Protein AF-A0A497TBC5-F1 (afdb_monomer_lite)

Sequence (125 aa):
MSLKEKLISGLYTGGACVVSGLSKHPDIPYKEMINGHVHDVTLPLGLYFFNKLIGSPLGKNEWVNAAYVFLGCSAMEAAQGLGLYSGTFDPKDFVAYAAGAGLAVAMDKLTFRKKNLDNLVEESI

Structure (mmCIF, N/CA/C/O backbone):
data_AF-A0A497TBC5-F1
#
_entry.id   AF-A0A497TBC5-F1
#
loop_
_atom_site.group_PDB
_atom_site.id
_atom_site.type_symbol
_atom_site.label_atom_id
_atom_site.label_alt_id
_atom_site.label_comp_id
_atom_site.label_asym_id
_atom_site.label_entity_id
_atom_site.label_seq_id
_atom_site.pdbx_PDB_ins_code
_atom_site.Cartn_x
_atom_site.Cartn_y
_atom_site.Cartn_z
_atom_site.occupancy
_atom_site.B_iso_or_equiv
_atom_site.auth_seq_id
_atom_site.auth_comp_id
_atom_site.auth_asym_id
_atom_site.auth_atom_id
_atom_site.pdbx_PDB_model_num
ATOM 1 N N . MET A 1 1 ? -0.933 16.133 22.212 1.00 49.31 1 MET A N 1
ATOM 2 C CA . MET A 1 1 ? -0.328 15.972 20.874 1.00 49.31 1 MET A CA 1
ATOM 3 C C . MET A 1 1 ? -1.309 16.414 19.799 1.00 49.31 1 MET A C 1
ATOM 5 O O . MET A 1 1 ? -2.372 15.810 19.663 1.00 49.31 1 MET A O 1
ATOM 9 N N . SER A 1 2 ? -0.954 17.474 19.079 1.00 56.75 2 SER A N 1
ATOM 10 C CA . SER A 1 2 ? -1.620 17.996 17.883 1.00 56.75 2 SER A CA 1
ATOM 11 C C . SER A 1 2 ? -1.609 16.964 16.744 1.00 56.75 2 SER A C 1
ATOM 13 O O . SER A 1 2 ? -0.709 16.129 16.658 1.00 56.75 2 SER A O 1
ATOM 15 N N . LEU A 1 3 ? -2.596 17.015 15.842 1.00 39.78 3 LEU A N 1
ATOM 16 C CA . LEU A 1 3 ? -2.677 16.135 14.665 1.00 39.78 3 LEU A CA 1
ATOM 17 C C . LEU A 1 3 ? -1.399 16.199 13.808 1.00 39.78 3 LEU A C 1
ATOM 19 O O . LEU A 1 3 ? -0.933 15.170 13.323 1.00 39.78 3 LEU A O 1
ATOM 23 N N . LYS A 1 4 ? -0.783 17.386 13.702 1.00 42.53 4 LYS A N 1
ATOM 24 C CA . LYS A 1 4 ? 0.516 17.566 13.034 1.00 42.53 4 LYS A CA 1
ATOM 25 C C . LYS A 1 4 ? 1.625 16.759 13.705 1.00 42.53 4 LYS A C 1
ATOM 27 O O . LYS A 1 4 ? 2.406 16.124 13.015 1.00 42.53 4 LYS A O 1
ATOM 32 N N . GLU A 1 5 ? 1.672 16.737 15.032 1.00 43.28 5 GLU A N 1
ATOM 33 C CA . GLU A 1 5 ? 2.704 16.011 15.784 1.00 43.28 5 GLU A CA 1
ATOM 34 C C . GLU A 1 5 ? 2.526 14.497 15.657 1.00 43.28 5 GLU A C 1
ATOM 36 O O . GLU A 1 5 ? 3.510 13.771 15.565 1.00 43.28 5 GLU A O 1
ATOM 41 N N . LYS A 1 6 ? 1.278 14.010 15.591 1.00 40.47 6 LYS A N 1
ATOM 42 C CA . LYS A 1 6 ? 0.982 12.585 15.359 1.00 40.47 6 LYS A CA 1
ATOM 43 C C . LYS A 1 6 ? 1.373 12.142 13.951 1.00 40.47 6 LYS A C 1
ATOM 45 O O . LYS A 1 6 ? 1.947 11.070 13.800 1.00 40.47 6 LYS A O 1
ATOM 50 N N . LEU A 1 7 ? 1.105 12.977 12.945 1.00 40.25 7 LEU A N 1
ATOM 51 C CA . LEU A 1 7 ? 1.511 12.735 11.558 1.00 40.25 7 LEU A CA 1
ATOM 52 C C . LEU A 1 7 ? 3.031 12.724 11.414 1.00 40.25 7 LEU A C 1
ATOM 54 O O . LEU A 1 7 ? 3.586 11.794 10.842 1.00 40.25 7 LEU A O 1
ATOM 58 N N . ILE A 1 8 ? 3.697 13.725 11.986 1.00 48.91 8 ILE A N 1
ATOM 59 C CA . ILE A 1 8 ? 5.152 13.844 11.967 1.00 48.91 8 ILE A CA 1
ATOM 60 C C . ILE A 1 8 ? 5.783 12.655 12.700 1.00 48.91 8 ILE A C 1
ATOM 62 O O . ILE A 1 8 ? 6.646 11.988 12.141 1.00 48.91 8 ILE A O 1
ATOM 66 N N . SER A 1 9 ? 5.298 12.312 13.896 1.00 39.62 9 SER A N 1
ATOM 67 C CA . SER A 1 9 ? 5.789 11.156 14.649 1.00 39.62 9 SER A CA 1
ATOM 68 C C . SER A 1 9 ? 5.549 9.841 13.911 1.00 39.62 9 SER A C 1
ATOM 70 O O . SER A 1 9 ? 6.452 9.024 13.874 1.00 39.62 9 SER A O 1
ATOM 72 N N . GLY A 1 10 ? 4.382 9.627 13.296 1.00 41.31 10 GLY A N 1
ATOM 73 C CA . GLY A 1 10 ? 4.103 8.413 12.522 1.00 41.31 10 GLY A CA 1
ATOM 74 C C . GLY A 1 10 ? 4.993 8.283 11.284 1.00 41.31 10 GLY A C 1
ATOM 75 O O . GLY A 1 10 ? 5.497 7.197 11.006 1.00 41.31 10 GLY A O 1
ATOM 76 N N . LEU A 1 11 ? 5.251 9.397 10.589 1.00 46.94 11 LEU A N 1
ATOM 77 C CA . LEU A 1 11 ? 6.174 9.450 9.454 1.00 46.94 11 LEU A CA 1
ATOM 78 C C . LEU A 1 11 ? 7.618 9.163 9.897 1.00 46.94 11 LEU A C 1
ATOM 80 O O . LEU A 1 11 ? 8.314 8.379 9.258 1.00 46.94 11 LEU A O 1
ATOM 84 N N . TYR A 1 12 ? 8.048 9.746 11.022 1.00 45.66 12 TYR A N 1
ATOM 85 C CA . TYR A 1 12 ? 9.372 9.508 11.597 1.00 45.66 12 TYR A CA 1
ATOM 86 C C . TYR A 1 12 ? 9.527 8.090 12.131 1.00 45.66 12 TYR A C 1
ATOM 88 O O . TYR A 1 12 ? 10.569 7.498 11.909 1.00 45.66 12 TYR A O 1
ATOM 96 N N . THR A 1 13 ? 8.526 7.515 12.797 1.00 43.41 13 THR A N 1
ATOM 97 C CA . THR A 1 13 ? 8.598 6.148 13.332 1.00 43.41 13 THR A CA 1
ATOM 98 C C . THR A 1 13 ? 8.515 5.110 12.213 1.00 43.41 13 THR A C 1
ATOM 100 O O . THR A 1 13 ? 9.281 4.153 12.225 1.00 43.41 13 THR A O 1
ATOM 103 N N . GLY A 1 14 ? 7.657 5.317 11.208 1.00 46.75 14 GLY A N 1
ATOM 104 C CA . GLY A 1 14 ? 7.599 4.465 10.017 1.00 46.75 14 GLY A CA 1
ATOM 105 C C . GLY A 1 14 ? 8.894 4.531 9.206 1.00 46.75 14 GLY A C 1
ATOM 106 O O . GLY A 1 14 ? 9.493 3.498 8.916 1.00 46.75 14 GLY A O 1
ATOM 107 N N . GLY A 1 15 ? 9.384 5.745 8.934 1.00 50.97 15 GLY A N 1
ATOM 108 C CA . GLY A 1 15 ? 10.674 5.970 8.282 1.00 50.97 15 GLY A CA 1
ATOM 109 C C . GLY A 1 15 ? 11.844 5.412 9.091 1.00 50.97 15 GLY A C 1
ATOM 110 O O . GLY A 1 15 ? 12.712 4.753 8.532 1.00 50.97 15 GLY A O 1
ATOM 111 N N . ALA A 1 16 ? 11.846 5.587 10.413 1.00 46.88 16 ALA A N 1
ATOM 112 C CA . ALA A 1 16 ? 12.874 5.047 11.294 1.00 46.88 16 ALA A CA 1
ATOM 113 C C . ALA A 1 16 ? 12.827 3.522 11.363 1.00 46.88 16 ALA A C 1
ATOM 115 O O . ALA A 1 16 ? 13.892 2.929 11.403 1.00 46.88 16 ALA A O 1
ATOM 116 N N . CYS A 1 17 ? 11.667 2.860 11.329 1.00 49.28 17 CYS A N 1
ATOM 117 C CA . CYS A 1 17 ? 11.583 1.394 11.241 1.00 49.28 17 CYS A CA 1
ATOM 118 C C . CYS A 1 17 ? 12.171 0.870 9.926 1.00 49.28 17 CYS A C 1
ATOM 120 O O . CYS A 1 17 ? 12.938 -0.090 9.939 1.00 49.28 17 CYS A O 1
ATOM 122 N N . VAL A 1 18 ? 11.883 1.541 8.808 1.00 54.91 18 VAL A N 1
ATOM 123 C CA . VAL A 1 18 ? 12.482 1.215 7.505 1.00 54.91 18 VAL A CA 1
ATOM 124 C C . VAL A 1 18 ? 14.000 1.434 7.550 1.00 54.91 18 VAL A C 1
ATOM 126 O O . VAL A 1 18 ? 14.766 0.533 7.231 1.00 54.91 18 VAL A O 1
ATOM 129 N N . VAL A 1 19 ? 14.459 2.585 8.049 1.00 53.97 19 VAL A N 1
ATOM 130 C CA . VAL A 1 19 ? 15.887 2.949 8.133 1.00 53.97 19 VAL A CA 1
ATOM 131 C C . VAL A 1 19 ? 16.663 2.118 9.164 1.00 53.97 19 VAL A C 1
ATOM 133 O O . VAL A 1 19 ? 17.829 1.795 8.947 1.00 53.97 19 VAL A O 1
ATOM 136 N N . SER A 1 20 ? 16.049 1.726 10.278 1.00 48.91 20 SER A N 1
ATOM 137 C CA . SER A 1 20 ? 16.697 0.915 11.321 1.00 48.91 20 SER A CA 1
ATOM 138 C C . SER A 1 20 ? 16.737 -0.570 10.961 1.00 48.91 20 SER A C 1
ATOM 140 O O . SER A 1 20 ? 17.713 -1.237 11.304 1.00 48.91 20 SER A O 1
ATOM 142 N N . GLY A 1 21 ? 15.760 -1.066 10.192 1.00 52.44 21 GLY A N 1
ATOM 143 C CA . GLY A 1 21 ? 15.857 -2.350 9.493 1.00 52.44 21 GLY A CA 1
ATOM 144 C C . GLY A 1 21 ? 16.989 -2.358 8.458 1.00 52.44 21 GLY A C 1
ATOM 145 O O . GLY A 1 21 ? 17.770 -3.304 8.408 1.00 52.44 21 GLY A O 1
ATOM 146 N N . LEU A 1 22 ? 17.143 -1.257 7.714 1.00 46.53 22 LEU A N 1
ATOM 147 C CA . LEU A 1 22 ? 18.216 -1.049 6.731 1.00 46.53 22 LEU A CA 1
ATOM 148 C C . LEU A 1 22 ? 19.614 -0.937 7.356 1.00 46.53 22 LEU A C 1
ATOM 150 O O . LEU A 1 22 ? 20.595 -1.364 6.759 1.00 46.53 22 LEU A O 1
ATOM 154 N N . SER A 1 23 ? 19.721 -0.381 8.562 1.00 47.25 23 SER A N 1
ATOM 155 C CA . SER A 1 23 ? 21.014 -0.131 9.214 1.00 47.25 23 SER A CA 1
ATOM 156 C C . SER A 1 23 ? 21.634 -1.378 9.856 1.00 47.25 23 SER A C 1
ATOM 158 O O . SER A 1 23 ? 22.824 -1.377 10.159 1.00 47.25 23 SER A O 1
ATOM 160 N N . LYS A 1 24 ? 20.850 -2.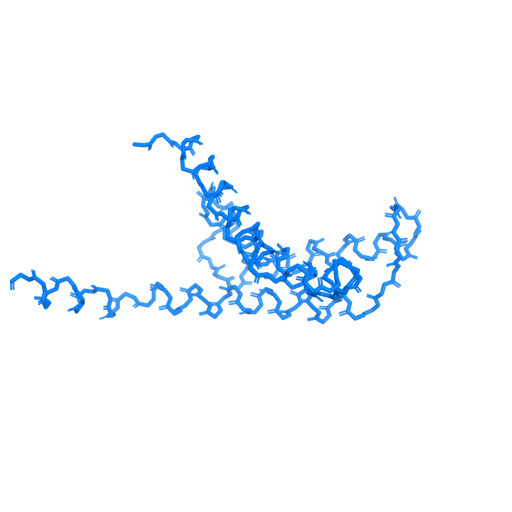442 10.087 1.00 47.78 24 LYS A N 1
ATOM 161 C CA . LYS A 1 24 ? 21.337 -3.685 10.713 1.00 47.78 24 LYS A CA 1
ATOM 162 C C . LYS A 1 24 ? 21.864 -4.727 9.724 1.00 47.78 24 LYS A C 1
ATOM 164 O O . LYS A 1 24 ? 22.471 -5.696 10.168 1.00 47.78 24 LYS A O 1
ATOM 169 N N . HIS A 1 25 ? 21.672 -4.520 8.422 1.00 47.78 25 HIS A N 1
ATOM 170 C CA . HIS A 1 25 ? 22.106 -5.449 7.382 1.00 47.78 25 HIS A CA 1
ATOM 171 C C . HIS A 1 25 ? 22.686 -4.691 6.176 1.00 47.78 25 HIS A C 1
ATOM 173 O O . HIS A 1 25 ? 22.001 -4.533 5.164 1.00 47.78 25 HIS A O 1
ATOM 179 N N . PRO A 1 26 ? 23.942 -4.216 6.260 1.00 49.72 26 PRO A N 1
ATOM 180 C CA . PRO A 1 26 ? 24.615 -3.542 5.144 1.00 49.72 26 PRO A CA 1
ATOM 181 C C . PRO A 1 26 ? 24.834 -4.458 3.922 1.00 49.72 26 PRO A C 1
ATOM 183 O O . PRO A 1 26 ? 25.154 -3.975 2.838 1.00 49.72 26 PRO A O 1
ATOM 186 N N . ASP A 1 27 ? 24.625 -5.763 4.099 1.00 51.75 27 ASP A N 1
ATOM 187 C CA . ASP A 1 27 ? 24.796 -6.829 3.110 1.00 51.75 27 ASP A CA 1
ATOM 188 C C . ASP A 1 27 ? 23.488 -7.223 2.400 1.00 51.75 27 ASP A C 1
ATOM 190 O O . ASP A 1 27 ? 23.541 -7.970 1.423 1.00 51.75 27 ASP A O 1
ATOM 194 N N . ILE A 1 28 ? 22.321 -6.712 2.826 1.00 51.94 28 ILE A N 1
ATOM 195 C CA . ILE A 1 28 ? 21.095 -6.855 2.028 1.00 51.94 28 ILE A CA 1
ATOM 196 C C . ILE A 1 28 ? 21.239 -5.904 0.839 1.00 51.94 28 ILE A C 1
ATOM 198 O O . ILE A 1 28 ? 21.301 -4.686 1.038 1.00 51.94 28 ILE A O 1
ATOM 202 N N . PRO A 1 29 ? 21.315 -6.412 -0.404 1.00 50.22 29 PRO A N 1
ATOM 203 C CA . PRO A 1 29 ? 21.505 -5.562 -1.561 1.00 50.22 29 PRO A CA 1
ATOM 204 C C . PRO A 1 29 ? 20.326 -4.593 -1.638 1.00 50.22 29 PRO A C 1
ATOM 206 O O . PRO A 1 29 ? 19.200 -4.981 -1.928 1.00 50.22 29 PRO A O 1
ATOM 209 N N . TYR A 1 30 ? 20.603 -3.306 -1.418 1.00 51.09 30 TYR A N 1
ATOM 210 C CA . TYR A 1 30 ? 19.674 -2.176 -1.580 1.00 51.09 30 TYR A CA 1
ATOM 211 C C . TYR A 1 30 ? 18.859 -2.284 -2.886 1.00 51.09 30 TYR A C 1
ATOM 213 O O . TYR A 1 30 ? 17.698 -1.894 -2.976 1.00 51.09 30 TYR A O 1
ATOM 221 N N . LYS A 1 31 ? 19.487 -2.9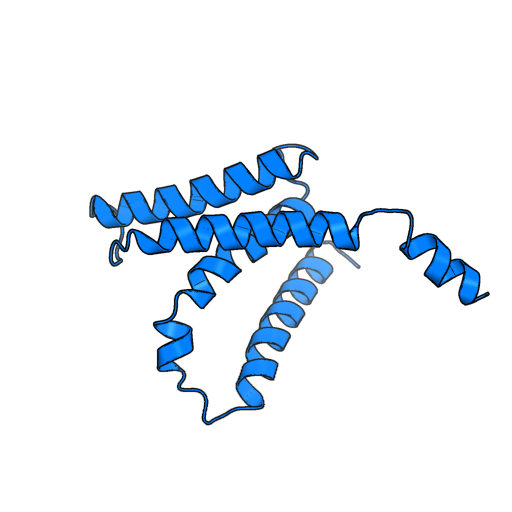08 -3.887 1.00 44.78 31 LYS A N 1
ATOM 222 C CA . LYS A 1 31 ? 18.951 -3.250 -5.196 1.00 44.78 31 LYS A CA 1
ATOM 223 C C . LYS A 1 31 ? 17.778 -4.237 -5.159 1.00 44.78 31 LYS A C 1
ATOM 225 O O . LYS A 1 31 ? 16.883 -4.065 -5.962 1.00 44.78 31 LYS A O 1
ATOM 230 N N . GLU A 1 32 ? 17.732 -5.223 -4.266 1.00 46.66 32 GLU A N 1
ATOM 231 C CA . GLU A 1 32 ? 16.604 -6.170 -4.160 1.00 46.66 32 GLU A CA 1
ATOM 232 C C . GLU A 1 32 ? 15.415 -5.604 -3.384 1.00 46.66 32 GLU A C 1
ATOM 234 O O . GLU A 1 32 ? 14.287 -6.001 -3.641 1.00 46.66 32 GLU A O 1
ATOM 239 N N . MET A 1 33 ? 15.632 -4.650 -2.476 1.00 46.38 33 MET A N 1
ATOM 240 C CA . MET A 1 33 ? 14.525 -3.960 -1.805 1.00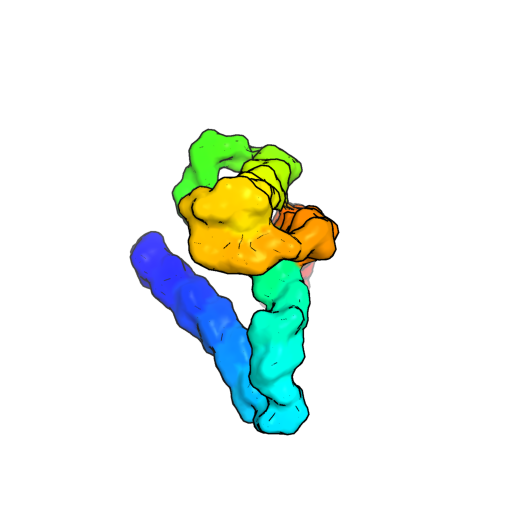 46.38 33 MET A CA 1
ATOM 241 C C . MET A 1 33 ? 13.893 -2.893 -2.711 1.00 46.38 33 MET A C 1
ATOM 243 O O . MET A 1 33 ? 12.679 -2.721 -2.689 1.00 46.38 33 MET A O 1
ATOM 247 N N . ILE A 1 34 ? 14.710 -2.206 -3.521 1.00 49.31 34 ILE A N 1
ATOM 248 C CA . ILE A 1 34 ? 14.245 -1.228 -4.518 1.00 49.31 34 ILE A CA 1
ATOM 249 C C . ILE A 1 34 ? 13.693 -1.912 -5.779 1.00 49.31 34 ILE A C 1
ATOM 251 O O . ILE A 1 34 ? 12.690 -1.453 -6.308 1.00 49.31 34 ILE A O 1
ATOM 255 N N . ASN A 1 35 ? 14.300 -3.009 -6.250 1.00 50.31 35 ASN A N 1
ATOM 256 C CA . ASN A 1 35 ? 13.786 -3.777 -7.398 1.00 50.31 35 ASN A CA 1
ATOM 257 C C . ASN A 1 35 ? 12.755 -4.843 -7.000 1.00 50.31 35 ASN A C 1
ATOM 259 O O . ASN A 1 35 ? 12.201 -5.513 -7.869 1.00 50.31 35 ASN A O 1
ATOM 263 N N . GLY A 1 36 ? 12.553 -5.071 -5.705 1.00 54.50 36 GLY A N 1
ATOM 264 C CA . GLY A 1 36 ? 11.608 -6.054 -5.197 1.00 54.50 36 GLY A CA 1
ATOM 265 C C . GLY A 1 36 ? 10.234 -5.440 -4.982 1.00 54.50 36 GLY A C 1
ATOM 266 O O . GLY A 1 36 ? 10.101 -4.280 -4.589 1.00 54.50 36 GLY A O 1
ATOM 267 N N . HIS A 1 37 ? 9.200 -6.265 -5.130 1.00 64.56 37 HIS A N 1
ATOM 268 C CA . HIS A 1 37 ? 7.794 -5.887 -4.934 1.00 64.56 37 HIS A CA 1
ATOM 269 C C . HIS A 1 37 ? 7.441 -5.533 -3.468 1.00 64.56 37 HIS A C 1
ATOM 271 O O . HIS A 1 37 ? 6.279 -5.487 -3.072 1.00 64.56 37 HIS A O 1
ATOM 277 N N . VAL A 1 38 ? 8.444 -5.321 -2.606 1.00 76.69 38 VAL A N 1
ATOM 278 C CA . VAL A 1 38 ? 8.275 -4.926 -1.201 1.00 76.69 38 VAL A CA 1
ATOM 279 C C . VAL A 1 38 ? 7.594 -3.565 -1.118 1.00 76.69 38 VAL A C 1
ATOM 281 O O . VAL A 1 38 ? 6.711 -3.361 -0.280 1.00 76.69 38 VAL A O 1
ATOM 284 N N . HIS A 1 39 ? 7.977 -2.633 -1.990 1.00 78.62 39 HIS A N 1
ATOM 285 C CA . HIS A 1 39 ? 7.339 -1.325 -2.037 1.00 78.62 39 HIS A CA 1
ATOM 286 C C . HIS A 1 39 ? 5.872 -1.439 -2.485 1.00 78.62 39 HIS A C 1
ATOM 288 O O . HIS A 1 39 ? 5.007 -0.826 -1.863 1.00 78.62 39 HIS A O 1
ATOM 294 N N . ASP A 1 40 ? 5.568 -2.334 -3.426 1.00 85.00 40 ASP A N 1
ATOM 295 C CA . ASP A 1 40 ? 4.201 -2.577 -3.896 1.00 85.00 40 ASP A CA 1
ATOM 296 C C . ASP A 1 40 ? 3.292 -3.196 -2.832 1.00 85.00 40 ASP A C 1
ATOM 298 O O . ASP A 1 40 ? 2.091 -2.954 -2.804 1.00 85.00 40 ASP A O 1
ATOM 302 N N . VAL A 1 41 ? 3.849 -3.938 -1.875 1.00 85.00 41 VAL A N 1
ATOM 303 C CA . VAL A 1 41 ? 3.084 -4.421 -0.714 1.00 85.00 41 VAL A CA 1
ATOM 304 C C . VAL A 1 41 ? 2.968 -3.347 0.374 1.00 85.00 41 VAL A C 1
ATOM 306 O O . VAL A 1 41 ? 1.921 -3.197 1.008 1.00 85.00 41 VAL A O 1
ATOM 309 N N . THR A 1 42 ? 4.032 -2.587 0.633 1.00 86.00 42 THR A N 1
ATOM 310 C CA . THR A 1 42 ? 4.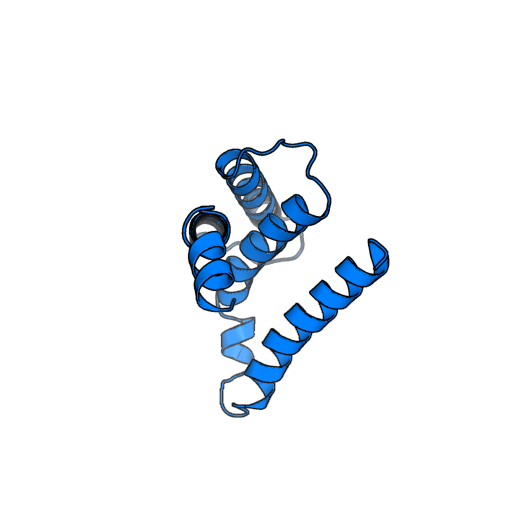070 -1.632 1.758 1.00 86.00 42 THR A CA 1
ATOM 311 C C . THR A 1 42 ? 3.316 -0.334 1.476 1.00 86.00 42 THR A C 1
ATOM 313 O O . THR A 1 42 ? 2.766 0.263 2.403 1.00 86.00 42 THR A O 1
ATOM 316 N N . LEU A 1 43 ? 3.221 0.084 0.215 1.00 88.00 43 LEU A N 1
ATOM 317 C CA . LEU A 1 43 ? 2.526 1.298 -0.206 1.00 88.00 43 LEU A CA 1
ATOM 318 C C . LEU A 1 43 ? 1.007 1.264 0.067 1.00 88.00 43 LEU A C 1
ATOM 320 O O . LEU A 1 43 ? 0.522 2.146 0.784 1.00 88.00 43 LEU A O 1
ATOM 324 N N . PRO A 1 44 ? 0.237 0.252 -0.381 1.00 89.44 44 PRO A N 1
ATOM 325 C CA . PRO A 1 44 ? -1.178 0.132 -0.023 1.00 89.44 44 PRO A CA 1
ATOM 326 C C . PRO A 1 44 ? -1.383 -0.066 1.486 1.00 89.44 44 PRO A C 1
ATOM 328 O O . PRO A 1 44 ? -2.358 0.426 2.054 1.00 89.44 44 PRO A O 1
ATOM 331 N N . LEU A 1 45 ? -0.451 -0.723 2.176 1.00 90.19 45 LEU A N 1
ATOM 332 C CA . LEU A 1 45 ? -0.514 -0.862 3.626 1.00 90.19 45 LEU A CA 1
ATOM 333 C C . LEU A 1 45 ? -0.403 0.491 4.338 1.00 90.19 45 LEU A C 1
ATOM 335 O O . LEU A 1 45 ? -1.213 0.809 5.211 1.00 90.19 45 LEU A O 1
ATOM 339 N N . GLY A 1 46 ? 0.570 1.310 3.940 1.00 87.31 46 GLY A N 1
ATOM 340 C CA . GLY A 1 46 ? 0.755 2.656 4.474 1.00 87.31 46 GLY A CA 1
ATOM 341 C C . GLY A 1 46 ? -0.443 3.557 4.181 1.00 87.31 46 GLY A C 1
ATOM 342 O O . GLY A 1 46 ? -0.961 4.207 5.090 1.00 87.31 46 GLY A O 1
ATOM 343 N N . LEU A 1 47 ? -0.934 3.546 2.937 1.00 89.44 47 LEU A N 1
ATOM 344 C CA . LEU A 1 47 ? -2.103 4.325 2.519 1.00 89.44 47 LEU A CA 1
ATOM 345 C C . LEU A 1 47 ? -3.373 3.939 3.288 1.00 89.44 47 LEU A C 1
ATOM 347 O O . LEU A 1 47 ? -4.138 4.819 3.684 1.00 89.44 47 LEU A O 1
ATOM 351 N N . TYR A 1 48 ? -3.582 2.649 3.561 1.00 91.62 48 TYR A N 1
ATOM 352 C CA . TYR A 1 48 ? -4.717 2.172 4.350 1.00 91.62 48 TYR A CA 1
ATOM 353 C C . TYR A 1 48 ? -4.761 2.805 5.746 1.00 91.62 48 TYR A C 1
ATOM 355 O O . TYR A 1 48 ? -5.782 3.379 6.147 1.00 91.62 48 TYR A O 1
ATOM 363 N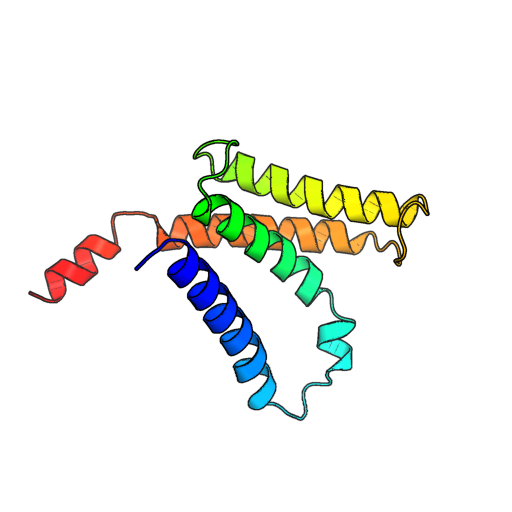 N . PHE A 1 49 ? -3.650 2.725 6.485 1.00 88.62 49 PHE A N 1
ATOM 364 C CA . PHE A 1 49 ? -3.571 3.276 7.838 1.00 88.62 49 PHE A CA 1
ATOM 365 C C . PHE A 1 49 ? -3.523 4.802 7.834 1.00 88.62 49 PHE A C 1
ATOM 367 O O . PHE A 1 49 ? -4.124 5.423 8.709 1.00 88.62 49 PHE A O 1
ATOM 374 N N . PHE A 1 50 ? -2.898 5.415 6.827 1.00 86.81 50 PHE A N 1
ATOM 375 C CA . PHE A 1 50 ? -2.941 6.860 6.631 1.00 86.81 50 PHE A CA 1
ATOM 376 C C . PHE A 1 50 ? -4.384 7.356 6.473 1.00 86.81 50 PHE A C 1
ATOM 378 O O . PHE A 1 50 ? -4.801 8.248 7.211 1.00 86.81 50 PHE A O 1
ATOM 385 N N . ASN A 1 51 ? -5.183 6.708 5.616 1.00 84.56 51 ASN A N 1
ATOM 386 C CA . ASN A 1 51 ? -6.608 6.999 5.448 1.00 84.56 51 ASN A CA 1
ATOM 387 C C . ASN A 1 51 ? -7.386 6.873 6.766 1.00 84.56 51 ASN A C 1
ATOM 389 O O . ASN A 1 51 ? -8.232 7.715 7.072 1.00 84.56 51 ASN A O 1
ATOM 393 N N . LYS A 1 52 ? -7.098 5.855 7.586 1.00 83.06 52 LYS A N 1
ATOM 394 C CA . LYS A 1 52 ? -7.716 5.732 8.916 1.00 83.06 52 LYS A CA 1
ATOM 395 C C . LYS A 1 52 ? -7.298 6.855 9.867 1.00 83.06 52 LYS A C 1
ATOM 397 O O . LYS A 1 52 ? -8.150 7.371 10.587 1.00 83.06 52 LYS A O 1
ATOM 402 N N . LEU A 1 53 ? -6.025 7.248 9.865 1.00 82.69 53 LEU A N 1
ATOM 403 C CA . LEU A 1 53 ? -5.492 8.291 10.748 1.00 82.69 53 LEU A CA 1
ATOM 404 C C . LEU A 1 53 ? -6.084 9.672 10.457 1.00 82.69 53 LEU A C 1
ATOM 406 O O . LEU A 1 53 ? -6.363 10.419 11.393 1.00 82.69 53 LEU A O 1
ATOM 410 N N . ILE A 1 54 ? -6.298 10.005 9.182 1.00 81.94 54 ILE A N 1
ATOM 411 C CA . ILE A 1 54 ? -6.864 11.302 8.777 1.00 81.94 54 ILE A CA 1
ATOM 412 C C . ILE A 1 54 ? -8.399 11.340 8.821 1.00 81.94 54 ILE A C 1
ATOM 414 O O . ILE A 1 54 ? -8.986 12.370 8.504 1.00 81.94 54 ILE A O 1
ATOM 418 N N . GLY A 1 55 ? -9.053 10.243 9.219 1.00 71.31 55 GLY A N 1
ATOM 419 C CA . GLY A 1 55 ? -10.512 10.154 9.264 1.00 71.31 55 GLY A CA 1
ATOM 420 C C . GLY A 1 55 ? -11.133 10.107 7.870 1.00 71.31 55 GLY A C 1
ATOM 421 O O . GLY A 1 55 ? -11.918 10.983 7.519 1.00 71.31 55 GLY A O 1
ATOM 422 N N . SER A 1 56 ? -10.761 9.090 7.083 1.00 67.88 56 SER A N 1
ATOM 423 C CA . SER A 1 56 ? -11.185 8.914 5.690 1.00 67.88 56 SER A CA 1
ATOM 424 C C . SER A 1 56 ? -12.677 9.207 5.457 1.00 67.88 56 SER A C 1
ATOM 426 O O . SER A 1 56 ? -13.531 8.666 6.172 1.00 67.88 56 SER A O 1
ATOM 428 N N . PRO A 1 57 ? -13.016 9.980 4.406 1.00 63.03 57 PRO A N 1
ATOM 429 C CA . PRO A 1 57 ? -14.403 10.237 4.020 1.00 63.03 57 PRO A CA 1
ATOM 430 C C . PRO A 1 57 ? -15.135 8.973 3.542 1.00 63.03 57 PRO A C 1
ATOM 432 O O . PRO A 1 57 ? -16.360 8.969 3.463 1.00 63.03 57 PRO A O 1
ATOM 435 N N . LEU A 1 58 ? -14.412 7.882 3.262 1.00 67.00 58 LEU A N 1
ATOM 436 C CA . LEU A 1 58 ? -14.958 6.612 2.763 1.00 67.00 58 LEU A CA 1
ATOM 437 C C . LEU A 1 58 ? -15.598 5.743 3.862 1.00 67.00 58 LEU A C 1
ATOM 439 O O . LEU A 1 58 ? -16.050 4.626 3.607 1.00 67.00 58 LEU A O 1
ATOM 443 N N . GLY A 1 59 ? -15.675 6.267 5.087 1.00 65.50 59 GLY A N 1
ATOM 444 C CA . GLY A 1 59 ? -16.362 5.641 6.207 1.00 65.50 59 GLY A CA 1
ATOM 445 C C . GLY A 1 59 ? -15.499 4.652 6.992 1.00 65.50 59 GLY A C 1
ATOM 446 O O . GLY A 1 59 ? -14.318 4.445 6.734 1.00 65.50 59 GLY A O 1
ATOM 447 N N . LYS A 1 60 ? -16.110 4.037 8.010 1.00 73.69 60 LYS A N 1
ATOM 448 C CA . LYS A 1 60 ? -15.426 3.147 8.969 1.00 73.69 60 LYS A CA 1
ATOM 449 C C . LYS A 1 60 ? -15.234 1.712 8.459 1.00 73.69 60 LYS A C 1
ATOM 451 O O . LYS A 1 60 ? -14.742 0.872 9.207 1.00 73.69 60 LYS A O 1
ATOM 456 N N . ASN A 1 61 ? -15.668 1.406 7.235 1.00 86.44 61 ASN A N 1
ATOM 457 C CA . ASN A 1 61 ? -15.618 0.048 6.705 1.00 86.44 61 ASN A CA 1
ATOM 458 C C . ASN A 1 61 ? -14.211 -0.271 6.178 1.00 86.44 61 ASN A C 1
ATOM 460 O O . ASN A 1 61 ? -13.765 0.281 5.174 1.00 86.44 61 ASN A O 1
ATOM 464 N N . GLU A 1 62 ? -13.545 -1.198 6.861 1.00 88.12 62 GLU A N 1
ATOM 465 C CA . GLU A 1 62 ? -12.190 -1.672 6.565 1.00 88.12 62 GLU A CA 1
ATOM 466 C C . GLU A 1 62 ? -12.054 -2.169 5.121 1.00 88.12 62 GLU A C 1
ATOM 468 O O . GLU A 1 62 ? -11.115 -1.809 4.419 1.00 88.12 62 GLU A O 1
ATOM 473 N N . TRP A 1 63 ? -13.039 -2.917 4.624 1.00 90.19 63 TRP A N 1
ATOM 474 C CA . TRP A 1 63 ? -13.001 -3.457 3.265 1.00 90.19 63 TRP A CA 1
ATOM 475 C C . TRP A 1 63 ? -13.173 -2.381 2.196 1.00 90.19 63 TRP A C 1
ATOM 477 O O . TRP A 1 63 ? -12.565 -2.478 1.136 1.00 90.19 63 TRP A O 1
ATOM 487 N N . VAL A 1 64 ? -13.954 -1.334 2.479 1.00 90.62 64 VAL A N 1
ATOM 488 C CA . VAL A 1 64 ? -14.116 -0.195 1.561 1.00 90.62 64 VAL A CA 1
ATOM 489 C C . VAL A 1 64 ? -12.819 0.606 1.480 1.00 90.62 64 VAL A C 1
ATOM 491 O O . VAL A 1 64 ? -12.383 0.950 0.385 1.00 90.62 64 VAL A O 1
ATOM 494 N N . ASN A 1 65 ? -12.164 0.854 2.618 1.00 89.94 65 ASN A N 1
ATOM 495 C CA . ASN A 1 65 ? -10.870 1.535 2.639 1.00 89.94 65 ASN A CA 1
ATOM 496 C C . ASN A 1 65 ? -9.788 0.708 1.919 1.00 89.94 65 ASN A C 1
ATOM 498 O O . ASN A 1 65 ? -9.037 1.244 1.111 1.00 89.94 65 ASN A O 1
ATOM 502 N N . ALA A 1 66 ? -9.750 -0.607 2.146 1.00 92.12 66 ALA A N 1
ATOM 503 C CA . ALA A 1 66 ? -8.820 -1.505 1.464 1.00 92.12 66 ALA A CA 1
ATOM 504 C C . ALA A 1 66 ? -9.056 -1.561 -0.049 1.00 92.12 66 ALA A C 1
ATOM 506 O O . ALA A 1 66 ? -8.104 -1.446 -0.816 1.00 92.12 66 ALA A O 1
ATOM 507 N N . ALA A 1 67 ? -10.317 -1.672 -0.482 1.00 93.69 67 ALA A N 1
ATOM 508 C CA . ALA A 1 67 ? -10.675 -1.649 -1.897 1.00 93.69 67 ALA A CA 1
ATOM 509 C C . ALA A 1 67 ? -10.275 -0.323 -2.554 1.00 93.69 67 ALA A C 1
ATOM 511 O O . ALA A 1 67 ? -9.709 -0.328 -3.641 1.00 93.69 67 ALA A O 1
ATOM 512 N N . TYR A 1 68 ? -10.510 0.807 -1.885 1.00 92.06 68 TYR A N 1
ATOM 513 C CA . TYR A 1 68 ? -10.123 2.116 -2.404 1.00 92.06 68 TYR A CA 1
ATOM 514 C C . TYR A 1 68 ? -8.613 2.239 -2.602 1.00 92.06 68 TYR A C 1
ATOM 516 O O . TYR A 1 68 ? -8.158 2.692 -3.649 1.00 92.06 68 TYR A O 1
ATOM 524 N N . VAL A 1 69 ? -7.829 1.807 -1.615 1.00 92.06 69 VAL A N 1
ATOM 525 C CA . VAL A 1 69 ? -6.370 1.865 -1.702 1.00 92.06 69 VAL A CA 1
ATOM 526 C C . VAL A 1 69 ? -5.837 0.922 -2.782 1.00 92.06 69 VAL A C 1
ATOM 528 O O . VAL A 1 69 ? -4.988 1.328 -3.574 1.00 92.06 69 VAL A O 1
ATOM 531 N N . PHE A 1 70 ? -6.370 -0.300 -2.863 1.00 94.25 70 PHE A N 1
ATOM 532 C CA . PHE A 1 70 ? -6.038 -1.246 -3.927 1.00 94.25 70 PHE A CA 1
ATOM 533 C C . PHE A 1 70 ? -6.331 -0.665 -5.316 1.00 94.25 70 PHE A C 1
ATOM 535 O O . PHE A 1 70 ? -5.460 -0.689 -6.185 1.00 94.25 70 PHE A O 1
ATOM 542 N N . LEU A 1 71 ? -7.529 -0.105 -5.516 1.00 93.19 71 LEU A N 1
ATOM 543 C CA . LEU A 1 71 ? -7.926 0.512 -6.781 1.00 93.19 71 LEU A CA 1
ATOM 544 C C . LEU A 1 71 ? -7.065 1.732 -7.114 1.00 93.19 71 LEU A C 1
ATOM 546 O O . LEU A 1 71 ? -6.708 1.907 -8.271 1.00 93.19 71 LEU A O 1
ATOM 550 N N . GLY A 1 72 ? -6.695 2.543 -6.121 1.00 91.50 72 GLY A N 1
ATOM 551 C CA . GLY A 1 72 ? -5.805 3.687 -6.311 1.00 91.50 72 GLY A CA 1
ATOM 552 C C . GLY A 1 72 ? -4.423 3.276 -6.822 1.00 91.50 72 GLY A C 1
ATOM 553 O O . GLY A 1 72 ? -3.959 3.822 -7.819 1.00 91.50 72 GLY A O 1
ATOM 554 N N . CYS A 1 73 ? -3.797 2.275 -6.195 1.00 90.12 73 CYS A N 1
ATOM 555 C CA . CYS A 1 73 ? -2.494 1.761 -6.636 1.00 90.12 73 CYS A CA 1
ATOM 556 C C . CYS A 1 73 ? -2.602 1.101 -8.022 1.00 90.12 73 CYS A C 1
ATOM 558 O O . CYS A 1 73 ? -1.841 1.416 -8.930 1.00 90.12 73 CYS A O 1
ATOM 560 N N . SER A 1 74 ? -3.636 0.281 -8.223 1.00 92.19 74 SER A N 1
ATOM 561 C CA . SER A 1 74 ? -3.921 -0.393 -9.496 1.00 92.19 74 SER A CA 1
ATOM 562 C C . SER A 1 74 ? -4.189 0.582 -10.648 1.00 92.19 74 SER A C 1
ATOM 564 O O . SER A 1 74 ? -3.822 0.314 -11.788 1.00 92.19 74 SER A O 1
ATOM 566 N N . ALA A 1 75 ? -4.833 1.720 -10.376 1.00 91.81 75 ALA A N 1
ATOM 567 C CA . ALA A 1 75 ? -5.082 2.753 -11.376 1.00 91.81 75 ALA A CA 1
ATOM 568 C C . ALA A 1 75 ? -3.790 3.467 -11.790 1.00 91.81 75 ALA A C 1
ATOM 570 O O . ALA A 1 75 ? -3.621 3.764 -12.971 1.00 91.81 75 ALA A O 1
ATOM 571 N N . MET A 1 76 ? -2.873 3.708 -10.846 1.00 88.12 76 MET A N 1
ATOM 572 C CA . MET A 1 76 ? -1.547 4.256 -11.157 1.00 88.12 76 MET A CA 1
ATOM 573 C C . MET A 1 76 ? -0.743 3.290 -12.025 1.00 88.12 76 MET A C 1
ATOM 575 O O . MET A 1 76 ? -0.101 3.717 -12.981 1.00 88.12 76 MET A O 1
ATOM 579 N N . GLU A 1 77 ? -0.847 1.995 -11.751 1.00 90.31 77 GLU A N 1
ATOM 580 C CA . GLU A 1 77 ? -0.191 0.955 -12.539 1.00 90.31 77 GLU A CA 1
ATOM 581 C C . GLU A 1 77 ? -0.777 0.837 -13.949 1.00 90.31 77 GLU A C 1
ATOM 583 O O . GLU A 1 77 ? -0.064 0.867 -14.952 1.00 90.31 77 GLU A O 1
ATOM 588 N N . ALA A 1 78 ? -2.105 0.845 -14.068 1.00 89.56 78 ALA A N 1
ATOM 589 C CA . ALA A 1 78 ? -2.768 0.909 -15.367 1.00 89.56 78 ALA A CA 1
ATOM 590 C C . ALA A 1 78 ? -2.389 2.182 -16.150 1.00 89.56 78 ALA A C 1
ATOM 592 O O . ALA A 1 78 ? -2.207 2.128 -17.366 1.00 89.56 78 ALA A O 1
ATOM 593 N N . ALA A 1 79 ? -2.227 3.322 -15.471 1.00 87.38 79 ALA A N 1
ATOM 594 C CA . ALA A 1 79 ? -1.781 4.563 -16.098 1.00 87.38 79 ALA A CA 1
ATOM 595 C C . ALA A 1 79 ? -0.343 4.462 -16.637 1.00 87.38 79 ALA A C 1
ATOM 597 O O . ALA A 1 79 ? -0.072 4.997 -17.714 1.00 87.38 79 ALA A O 1
ATOM 598 N N . GLN A 1 80 ? 0.554 3.742 -15.952 1.00 86.31 80 GLN A N 1
ATOM 599 C CA . GLN A 1 80 ? 1.888 3.422 -16.477 1.00 86.31 80 GLN A CA 1
ATOM 600 C C . GLN A 1 80 ? 1.796 2.556 -17.740 1.00 86.31 80 GLN A C 1
ATOM 602 O O . GLN A 1 80 ? 2.421 2.879 -18.749 1.00 86.31 80 GLN A O 1
ATOM 607 N N . GLY A 1 81 ? 0.951 1.518 -17.735 1.00 87.50 81 GLY A N 1
ATOM 608 C CA . GLY A 1 81 ? 0.726 0.654 -18.904 1.00 87.50 81 GLY A CA 1
ATOM 609 C C . GLY A 1 81 ? 0.142 1.378 -20.122 1.00 87.50 81 GLY A C 1
ATOM 610 O O . GLY A 1 81 ? 0.422 1.006 -21.259 1.00 87.50 81 GLY A O 1
ATOM 611 N N . LEU A 1 82 ? -0.624 2.448 -19.897 1.00 91.25 82 LEU A N 1
ATOM 612 C CA . LEU A 1 82 ? -1.157 3.322 -20.948 1.00 91.25 82 LEU A CA 1
ATOM 613 C C . LEU A 1 82 ? -0.181 4.432 -21.381 1.00 91.25 82 LEU A C 1
ATOM 615 O O . LEU A 1 82 ? -0.518 5.225 -22.260 1.00 91.25 82 LEU A O 1
ATOM 619 N N . GLY A 1 83 ? 1.007 4.521 -20.773 1.00 88.25 83 GLY A N 1
ATOM 620 C CA . GLY A 1 83 ? 1.997 5.562 -21.064 1.00 88.25 83 GLY A CA 1
ATOM 621 C C . GLY A 1 83 ? 1.615 6.958 -20.558 1.00 88.25 83 GLY A C 1
ATOM 622 O O . GLY A 1 83 ? 2.181 7.951 -21.007 1.00 88.25 83 GLY A O 1
ATOM 623 N N . LEU A 1 84 ? 0.653 7.052 -19.634 1.00 84.38 84 LEU A N 1
ATOM 624 C CA . LEU A 1 84 ? 0.202 8.316 -19.036 1.00 84.38 84 LEU A CA 1
ATOM 625 C C . LEU A 1 84 ? 1.113 8.786 -17.893 1.00 84.38 84 LEU A C 1
ATOM 627 O O . LEU A 1 84 ? 1.037 9.942 -17.478 1.00 84.38 84 LEU A O 1
ATOM 631 N N . TYR A 1 85 ? 1.953 7.894 -17.370 1.00 76.69 85 TYR A N 1
ATOM 632 C CA . TYR A 1 85 ? 2.858 8.154 -16.258 1.00 76.69 85 TYR A CA 1
ATOM 633 C C . TYR A 1 85 ? 4.210 7.469 -16.484 1.00 76.69 85 TYR A C 1
ATOM 635 O O . TYR A 1 85 ? 4.283 6.419 -17.118 1.00 76.69 85 TYR A O 1
ATOM 643 N N . SER A 1 86 ? 5.286 8.063 -15.966 1.00 72.06 86 SER A N 1
ATOM 644 C CA . SER A 1 86 ? 6.628 7.483 -16.036 1.00 72.06 86 SER A CA 1
ATOM 645 C C . SER A 1 86 ? 6.743 6.283 -15.097 1.00 72.06 86 SER A C 1
ATOM 647 O O . SER A 1 86 ? 6.648 6.447 -13.883 1.00 72.06 86 SER A O 1
ATOM 649 N N . GLY A 1 87 ? 6.989 5.100 -15.648 1.00 77.06 87 GLY A N 1
ATOM 650 C CA . GLY A 1 87 ? 7.145 3.865 -14.888 1.00 77.06 87 GLY A CA 1
ATOM 651 C C . GLY A 1 87 ? 7.139 2.648 -15.809 1.00 77.06 87 GLY A C 1
ATOM 652 O O . GLY A 1 87 ? 7.082 2.801 -17.031 1.00 77.06 87 GLY A O 1
ATOM 653 N N . THR A 1 88 ? 7.263 1.454 -15.236 1.00 82.31 88 THR A N 1
ATOM 654 C CA . THR A 1 88 ? 7.230 0.195 -15.989 1.00 82.31 88 THR A CA 1
ATOM 655 C C . THR A 1 88 ? 6.025 -0.588 -15.535 1.00 82.31 88 THR A C 1
ATOM 657 O O . THR A 1 88 ? 5.954 -0.942 -14.370 1.00 82.31 88 THR A O 1
ATOM 660 N N . PHE A 1 89 ? 5.134 -0.887 -16.475 1.00 87.38 89 PHE A N 1
ATOM 661 C CA . PHE A 1 89 ? 3.982 -1.719 -16.186 1.00 87.38 89 PHE A CA 1
ATOM 662 C C . PHE A 1 89 ? 4.403 -3.151 -15.825 1.00 87.38 89 PHE A C 1
ATOM 664 O O . PHE A 1 89 ? 4.949 -3.853 -16.685 1.00 87.38 89 PHE A O 1
ATOM 671 N N . ASP A 1 90 ? 4.103 -3.600 -14.607 1.00 86.75 90 ASP A N 1
ATOM 672 C CA . ASP A 1 90 ? 4.252 -4.988 -14.167 1.00 86.75 90 ASP A CA 1
ATOM 673 C C . ASP A 1 90 ? 2.908 -5.544 -13.646 1.00 86.75 90 ASP A C 1
ATOM 675 O O . ASP A 1 90 ? 2.410 -5.164 -12.586 1.00 86.75 90 ASP A O 1
ATOM 679 N N . PRO A 1 91 ? 2.299 -6.524 -14.342 1.00 87.25 91 PRO A N 1
ATOM 680 C CA . PRO A 1 91 ? 1.084 -7.190 -13.875 1.00 87.25 91 PRO A CA 1
ATOM 681 C C . PRO A 1 91 ? 1.183 -7.818 -12.475 1.00 87.25 91 PRO A C 1
ATOM 683 O O . PRO A 1 91 ? 0.155 -8.088 -11.847 1.00 87.25 91 PRO A O 1
ATOM 686 N N . LYS A 1 92 ? 2.392 -8.107 -11.982 1.00 89.12 92 LYS A N 1
ATOM 687 C CA . LYS A 1 92 ? 2.595 -8.646 -10.631 1.00 89.12 92 LYS A CA 1
ATOM 688 C C . LYS A 1 92 ? 2.303 -7.615 -9.548 1.00 89.12 92 LYS A C 1
ATOM 690 O O . LYS A 1 92 ? 1.922 -8.013 -8.443 1.00 89.12 92 LYS A O 1
ATOM 695 N N . ASP A 1 93 ? 2.366 -6.330 -9.876 1.00 87.38 93 ASP A N 1
ATOM 696 C CA . ASP A 1 93 ? 2.142 -5.254 -8.919 1.00 87.38 93 ASP A CA 1
ATOM 697 C C . ASP A 1 93 ? 0.686 -5.237 -8.454 1.00 87.38 93 ASP A C 1
ATOM 699 O O . ASP A 1 93 ? 0.425 -5.031 -7.275 1.00 87.38 93 ASP A O 1
ATOM 703 N N . PHE A 1 94 ? -0.278 -5.642 -9.292 1.00 91.69 94 PHE A N 1
ATOM 704 C CA . PHE A 1 94 ? -1.665 -5.853 -8.846 1.00 91.69 94 PHE A CA 1
ATOM 705 C C . PHE A 1 94 ? -1.770 -6.903 -7.733 1.00 91.69 94 PHE A C 1
ATOM 707 O O . PHE A 1 94 ? -2.538 -6.736 -6.783 1.00 91.69 94 PHE A O 1
ATOM 714 N N . VAL A 1 95 ? -1.001 -7.991 -7.822 1.00 92.75 95 VAL A N 1
ATOM 715 C CA . VAL A 1 95 ? -1.000 -9.041 -6.793 1.00 92.75 95 VAL A CA 1
ATOM 716 C C . VAL A 1 95 ? -0.351 -8.519 -5.514 1.00 92.75 95 VAL A C 1
ATOM 718 O O . VAL A 1 95 ? -0.876 -8.752 -4.424 1.00 92.75 95 VAL A O 1
ATOM 721 N N . ALA A 1 96 ? 0.746 -7.772 -5.638 1.00 89.88 96 ALA A N 1
ATOM 722 C CA . ALA A 1 96 ? 1.406 -7.133 -4.507 1.00 89.88 96 ALA A CA 1
ATOM 723 C C . ALA A 1 96 ? 0.502 -6.084 -3.831 1.00 89.88 96 ALA A C 1
ATOM 725 O O . ALA A 1 96 ? 0.362 -6.097 -2.605 1.00 89.88 96 ALA A O 1
ATOM 726 N N . TYR A 1 97 ? -0.216 -5.270 -4.611 1.00 92.12 97 TYR A N 1
ATOM 727 C CA . TYR A 1 97 ? -1.181 -4.302 -4.098 1.00 92.12 97 TYR A CA 1
ATOM 728 C C . TYR A 1 97 ? -2.328 -4.979 -3.349 1.00 92.12 97 TYR A C 1
ATOM 730 O O . TYR A 1 97 ? -2.712 -4.538 -2.261 1.00 92.12 97 TYR A O 1
ATOM 738 N N . ALA A 1 98 ? -2.858 -6.076 -3.898 1.00 93.81 98 ALA A N 1
ATOM 739 C CA . ALA A 1 98 ? -3.891 -6.871 -3.243 1.00 93.81 98 ALA A CA 1
ATOM 740 C C . ALA A 1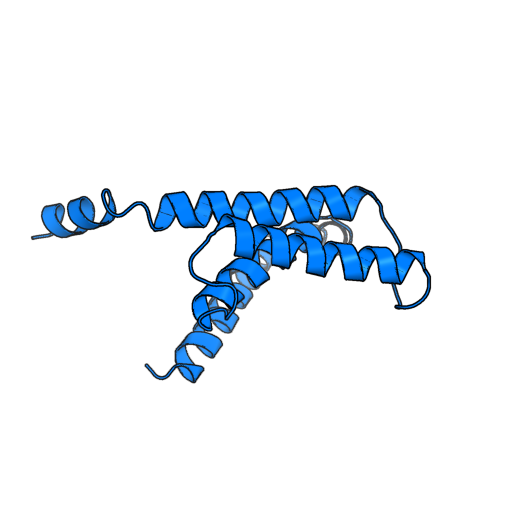 98 ? -3.381 -7.489 -1.932 1.00 93.81 98 ALA A C 1
ATOM 742 O O . ALA A 1 98 ? -4.079 -7.443 -0.916 1.00 93.81 98 ALA A O 1
ATOM 743 N N . ALA A 1 99 ? -2.152 -8.016 -1.929 1.00 91.75 99 ALA A N 1
ATOM 744 C CA . ALA A 1 99 ? -1.516 -8.564 -0.738 1.00 91.75 99 ALA A CA 1
ATOM 745 C C . ALA A 1 99 ? -1.327 -7.492 0.344 1.00 91.75 99 ALA A C 1
ATOM 747 O O . ALA A 1 99 ? -1.687 -7.720 1.497 1.00 91.75 99 ALA A O 1
ATOM 748 N N . GLY A 1 100 ? -0.837 -6.306 -0.019 1.00 91.50 100 GLY A N 1
ATOM 749 C CA . GLY A 1 100 ? -0.636 -5.201 0.914 1.00 91.50 100 GLY A CA 1
ATOM 750 C C . GLY A 1 100 ? -1.939 -4.651 1.499 1.00 91.50 100 GLY A C 1
ATOM 751 O O . GLY A 1 100 ? -2.040 -4.467 2.713 1.00 91.50 100 GLY A O 1
ATOM 752 N N . ALA A 1 101 ? -2.977 -4.470 0.673 1.00 93.69 101 ALA A N 1
ATOM 753 C CA . ALA A 1 101 ? -4.304 -4.064 1.141 1.00 93.69 101 ALA A CA 1
ATOM 754 C C . ALA A 1 101 ? -4.944 -5.126 2.057 1.00 93.69 101 ALA A C 1
ATOM 756 O O . ALA A 1 101 ? -5.504 -4.794 3.104 1.00 93.69 101 ALA A O 1
ATOM 757 N N . GLY A 1 102 ? -4.826 -6.410 1.703 1.00 94.56 102 GLY A N 1
ATOM 758 C CA . GLY A 1 102 ? -5.305 -7.520 2.529 1.00 94.56 102 GLY A CA 1
ATOM 759 C C . GLY A 1 102 ? -4.566 -7.622 3.864 1.00 94.56 102 GLY A C 1
ATOM 760 O O . GLY A 1 102 ? -5.197 -7.799 4.908 1.00 94.56 102 GLY A O 1
ATOM 761 N N . LEU A 1 103 ? -3.242 -7.444 3.851 1.00 92.25 103 LEU A N 1
ATOM 762 C CA . LEU A 1 103 ? -2.417 -7.448 5.056 1.00 92.25 103 LEU A CA 1
ATOM 763 C C . LEU A 1 103 ? -2.777 -6.280 5.979 1.00 92.25 103 LEU A C 1
ATOM 765 O O . LEU A 1 103 ? -2.881 -6.473 7.188 1.00 92.25 103 LEU A O 1
ATOM 769 N N . ALA A 1 104 ? -3.077 -5.105 5.422 1.00 91.12 104 ALA A N 1
ATOM 770 C CA . ALA A 1 104 ? -3.553 -3.964 6.195 1.00 91.12 104 ALA A CA 1
ATOM 771 C C . ALA A 1 104 ? -4.883 -4.253 6.913 1.00 91.12 104 ALA A C 1
ATOM 773 O O . ALA A 1 104 ? -5.005 -3.977 8.106 1.00 91.12 104 ALA A O 1
ATOM 774 N N . VAL A 1 105 ? -5.851 -4.882 6.232 1.00 92.69 105 VAL A N 1
ATOM 775 C CA . VAL A 1 105 ? -7.120 -5.313 6.853 1.00 92.69 105 VAL A CA 1
ATOM 776 C C . VAL A 1 105 ? -6.880 -6.363 7.933 1.00 92.69 105 VAL A C 1
ATOM 778 O O . VAL A 1 105 ? -7.475 -6.288 9.008 1.00 92.69 105 VAL A O 1
ATOM 781 N N . ALA A 1 106 ? -6.015 -7.347 7.674 1.00 91.50 106 ALA A N 1
ATOM 782 C CA . ALA A 1 106 ? -5.675 -8.370 8.657 1.00 91.50 106 ALA A CA 1
ATOM 783 C C . ALA A 1 106 ? -5.065 -7.740 9.918 1.00 91.50 106 ALA A C 1
ATOM 785 O O . ALA A 1 106 ? -5.507 -8.042 11.025 1.00 91.50 106 ALA A O 1
ATOM 786 N N . MET A 1 107 ? -4.115 -6.814 9.756 1.00 89.56 107 MET A N 1
ATOM 787 C CA . MET A 1 107 ? -3.512 -6.073 10.863 1.00 89.56 107 MET A CA 1
ATOM 788 C C . MET A 1 107 ? -4.539 -5.226 11.614 1.00 89.56 107 MET A C 1
ATOM 790 O O . MET A 1 107 ? -4.607 -5.311 12.833 1.00 89.56 107 MET A O 1
ATOM 794 N N . ASP A 1 108 ? -5.383 -4.467 10.912 1.00 87.38 108 ASP A N 1
ATOM 795 C CA . ASP A 1 108 ? -6.433 -3.646 11.529 1.00 87.38 108 ASP A CA 1
ATOM 796 C C . ASP A 1 108 ? -7.374 -4.507 12.388 1.00 87.38 108 ASP A C 1
ATOM 798 O O . ASP A 1 108 ? -7.637 -4.198 13.550 1.00 87.38 108 ASP A O 1
ATOM 802 N N . LYS A 1 109 ? -7.779 -5.675 11.875 1.00 85.56 109 LYS A N 1
ATOM 803 C CA . LYS A 1 109 ? -8.595 -6.640 12.622 1.00 85.56 109 LYS A CA 1
ATOM 804 C C . LYS A 1 109 ? -7.876 -7.240 13.824 1.00 85.56 109 LYS A C 1
ATOM 806 O O . LYS A 1 109 ? -8.528 -7.496 14.834 1.00 85.56 109 LYS A O 1
ATOM 811 N N . LEU A 1 110 ? -6.577 -7.508 13.725 1.00 84.62 110 LEU A N 1
ATOM 812 C CA . LEU A 1 110 ? -5.789 -8.065 14.827 1.00 84.62 110 LEU A CA 1
ATOM 813 C C . LEU A 1 110 ? -5.551 -7.025 15.927 1.00 84.62 110 LEU A C 1
ATOM 815 O O . LEU A 1 110 ? -5.688 -7.346 17.104 1.00 84.62 110 LEU A O 1
ATOM 819 N N . THR A 1 111 ? -5.254 -5.781 15.555 1.00 75.62 111 THR A N 1
ATOM 820 C CA . THR A 1 111 ? -4.965 -4.688 16.490 1.00 75.62 111 THR A CA 1
ATOM 821 C C . THR A 1 111 ? -6.229 -4.137 17.150 1.00 75.62 111 THR A C 1
ATOM 823 O O . THR A 1 111 ? -6.214 -3.836 18.340 1.00 75.62 111 THR A O 1
ATOM 826 N N . PHE A 1 112 ? -7.341 -4.028 16.413 1.00 64.69 112 PHE A N 1
ATOM 827 C CA . PHE A 1 112 ? -8.569 -3.384 16.894 1.00 64.69 112 PHE A CA 1
ATOM 828 C C . PHE A 1 112 ? -9.723 -4.354 17.190 1.00 64.69 112 PHE A C 1
ATOM 830 O O . PHE A 1 112 ? -10.840 -3.916 17.486 1.00 64.69 112 PHE A O 1
ATOM 837 N N . ARG A 1 113 ? -9.476 -5.675 17.226 1.00 57.75 113 ARG A N 1
ATOM 838 C CA . ARG A 1 113 ? -10.356 -6.620 17.939 1.00 57.75 113 ARG A CA 1
ATOM 839 C C . ARG A 1 113 ? -10.265 -6.341 19.442 1.00 57.75 113 ARG A C 1
ATOM 841 O O . ARG A 1 113 ? -9.476 -6.927 20.174 1.00 57.75 113 ARG A O 1
ATOM 848 N N . LYS A 1 114 ? -11.125 -5.418 19.860 1.00 48.31 114 LYS A N 1
ATOM 849 C CA . LYS A 1 114 ? -11.447 -4.851 21.178 1.00 48.31 114 LYS A CA 1
ATOM 850 C C . LYS A 1 114 ? -11.720 -5.855 22.326 1.00 48.31 114 LYS A C 1
ATOM 852 O O . LYS A 1 114 ? -12.621 -5.636 23.118 1.00 48.31 114 LYS A O 1
ATOM 857 N N . LYS A 1 115 ? -11.030 -6.994 22.397 1.00 48.22 115 LYS A N 1
ATOM 858 C CA . LYS A 1 115 ? -11.164 -7.968 23.495 1.00 48.22 115 LYS A CA 1
ATOM 859 C C . LYS A 1 115 ? -9.828 -8.393 24.109 1.00 48.22 115 LYS A C 1
ATOM 861 O O . LYS A 1 115 ? -9.823 -8.849 25.238 1.00 48.22 115 LYS A O 1
ATOM 866 N N . ASN A 1 116 ? -8.707 -8.206 23.406 1.00 49.09 116 ASN A N 1
ATOM 867 C CA . ASN A 1 116 ? -7.379 -8.525 23.948 1.00 49.09 116 ASN A CA 1
ATOM 868 C C . ASN A 1 116 ? -6.670 -7.321 24.581 1.00 49.09 116 ASN A C 1
ATOM 870 O O . ASN A 1 116 ? -5.771 -7.516 25.387 1.00 49.09 116 ASN A O 1
ATOM 874 N N . LEU A 1 117 ? -7.061 -6.091 24.236 1.00 48.62 117 LEU A N 1
ATOM 875 C CA . LEU A 1 117 ? -6.456 -4.892 24.823 1.00 48.62 117 LEU A CA 1
ATOM 876 C C . LEU A 1 117 ? -6.937 -4.655 26.263 1.00 48.62 117 LEU A C 1
ATOM 878 O O . LEU A 1 117 ? -6.139 -4.268 27.106 1.00 48.62 117 LEU A O 1
ATOM 882 N N . ASP A 1 118 ? -8.209 -4.950 26.546 1.00 52.72 118 ASP A N 1
ATOM 883 C CA . ASP A 1 118 ? -8.788 -4.799 27.888 1.00 52.72 118 ASP A CA 1
ATOM 884 C C . ASP A 1 118 ? -8.162 -5.809 28.876 1.00 52.72 118 ASP A C 1
ATOM 886 O O . ASP A 1 118 ? -7.821 -5.438 29.994 1.00 52.72 118 ASP A O 1
ATOM 890 N N . ASN A 1 119 ? -7.861 -7.036 28.424 1.00 51.66 119 ASN A N 1
ATOM 891 C CA . ASN A 1 119 ? -7.164 -8.050 29.231 1.00 51.66 119 ASN A CA 1
ATOM 892 C C . ASN A 1 119 ? -5.711 -7.667 29.571 1.00 51.66 119 ASN A C 1
ATOM 894 O O . ASN A 1 119 ? -5.220 -8.014 30.637 1.00 51.66 119 ASN A O 1
ATOM 898 N N . LEU A 1 120 ? -5.016 -6.948 28.681 1.00 49.75 120 LEU A N 1
ATOM 899 C CA . LEU A 1 120 ? -3.636 -6.503 28.925 1.00 49.75 120 LEU A CA 1
ATOM 900 C C . LEU A 1 120 ? -3.556 -5.313 29.889 1.00 49.75 120 LEU A C 1
ATOM 902 O O . LEU A 1 120 ? -2.514 -5.092 30.498 1.00 49.75 120 LEU A O 1
ATOM 906 N N . VAL A 1 121 ? -4.636 -4.536 30.009 1.00 54.44 121 VAL A N 1
ATOM 907 C CA . VAL A 1 121 ? -4.730 -3.421 30.959 1.00 54.44 121 VAL A CA 1
ATOM 908 C C . VAL A 1 121 ? -5.179 -3.925 32.332 1.00 54.44 121 VAL A C 1
ATOM 910 O O . VAL A 1 121 ? -4.619 -3.489 33.334 1.00 54.44 121 VAL A O 1
ATOM 913 N N . GLU A 1 122 ? -6.109 -4.883 32.397 1.00 51.56 122 GLU A N 1
ATOM 914 C CA . GLU A 1 122 ? -6.554 -5.486 33.663 1.00 51.56 122 GLU A CA 1
ATOM 915 C C . GLU A 1 122 ? -5.496 -6.377 34.335 1.00 51.56 122 GLU A C 1
ATOM 917 O O . GLU A 1 122 ? -5.428 -6.381 35.557 1.00 51.56 122 GLU A O 1
ATOM 922 N N . GLU A 1 123 ? -4.615 -7.064 33.596 1.00 50.31 123 GLU A N 1
ATOM 923 C CA . GLU A 1 123 ? -3.498 -7.817 34.209 1.00 50.31 123 GLU A CA 1
ATOM 924 C C . GLU A 1 123 ? -2.389 -6.917 34.788 1.00 50.31 123 GLU A C 1
ATOM 926 O O . GLU A 1 123 ? -1.491 -7.400 35.478 1.00 50.31 123 GLU A O 1
ATOM 931 N N . SER A 1 124 ? -2.431 -5.613 34.502 1.00 48.22 124 SER A N 1
ATOM 932 C CA . SER A 1 124 ? -1.410 -4.646 34.922 1.00 48.22 124 SER A CA 1
ATOM 933 C C . SER A 1 124 ? -1.814 -3.748 36.101 1.00 48.22 124 SER A C 1
ATOM 935 O O . SER A 1 124 ? -1.044 -2.850 36.451 1.00 48.22 124 SER A O 1
ATOM 937 N N . ILE A 1 125 ? -2.985 -3.985 36.712 1.00 46.56 125 ILE A N 1
ATOM 938 C CA . ILE A 1 125 ? -3.489 -3.277 37.907 1.00 46.56 125 ILE A CA 1
ATOM 939 C C . ILE A 1 125 ? -3.563 -4.229 39.102 1.00 46.56 125 ILE A C 1
ATOM 941 O O . ILE A 1 125 ? -4.131 -5.331 38.950 1.00 46.56 125 ILE A O 1
#

pLDDT: mean 71.18, std 19.43, range [39.62, 94.56]

Foldseek 3Di:
DDLVVVVVVVCCVVVCVVVVVCVVCVPPPPCCCVVPLVCLLVQLLVQLVVCVSVVHPQDDDLVSSLVVSLVVQVVVLVCVVVVVDPDDRDPCSSVSSNNNSVVSSVVCCVVPPPPVVVVVVVVVD

Secondary structure (DSSP, 8-state):
--HHHHHHHHHHHHHHHHHHHHHT-TTS-HHHHHSSTHHHHHHHHHHHHHHHHTT-TT-S-HHHHHHHHHHHHHHHHHHHHTTSSSS---HHHHHHHHHHHHHHHHHHHHHH-TTHHHHHHHTT-

Radius of gyration: 17.22 Å; chains: 1; bounding box: 41×27×59 Å